Protein AF-A0A183F0E1-F1 (afdb_monomer)

Organism: NCBI:txid637853

Structure (mmCIF, N/CA/C/O backbone):
data_AF-A0A183F0E1-F1
#
_entry.id   AF-A0A183F0E1-F1
#
loop_
_atom_site.group_PDB
_atom_site.id
_atom_site.type_symbol
_atom_site.label_atom_id
_atom_site.label_alt_id
_atom_site.label_comp_id
_atom_site.label_asym_id
_atom_site.label_entity_id
_atom_site.label_seq_id
_atom_site.pdbx_PDB_ins_code
_atom_site.Cartn_x
_atom_site.Cartn_y
_atom_site.Cartn_z
_atom_site.occupancy
_atom_site.B_iso_or_equiv
_atom_site.auth_seq_id
_atom_site.auth_comp_id
_atom_site.auth_asym_id
_atom_site.auth_atom_id
_atom_site.pdbx_PDB_model_num
ATOM 1 N N . MET A 1 1 ? -4.798 -11.797 14.775 1.00 81.62 1 MET A N 1
ATOM 2 C CA . MET A 1 1 ? -3.631 -11.182 15.445 1.00 81.62 1 MET A CA 1
ATOM 3 C C . MET A 1 1 ? -3.995 -10.874 16.888 1.00 81.62 1 MET A C 1
ATOM 5 O O . MET A 1 1 ? -5.023 -10.244 17.115 1.00 81.62 1 MET A O 1
ATOM 9 N N . THR A 1 2 ? -3.203 -11.352 17.848 1.00 92.31 2 THR A N 1
ATOM 10 C CA . THR A 1 2 ? -3.457 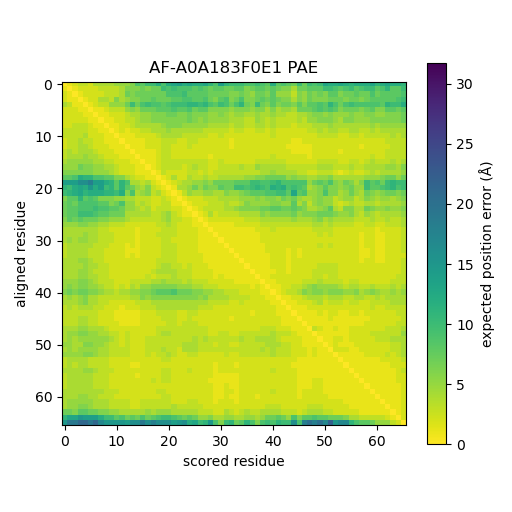-11.171 19.287 1.00 92.31 2 THR A CA 1
ATOM 11 C C . THR A 1 2 ? -2.463 -10.168 19.853 1.00 92.31 2 THR A C 1
ATOM 13 O O . THR A 1 2 ? -1.263 -10.305 19.642 1.00 92.31 2 THR A O 1
ATOM 16 N N . TYR A 1 3 ? -2.954 -9.150 20.555 1.00 91.12 3 TYR A N 1
ATOM 17 C CA . TYR A 1 3 ? -2.122 -8.149 21.219 1.00 91.12 3 TYR A CA 1
ATOM 18 C C . TYR A 1 3 ? -2.762 -7.761 22.552 1.00 91.12 3 TYR A C 1
ATOM 20 O O . TYR A 1 3 ? -3.949 -7.431 22.593 1.00 91.12 3 TYR A O 1
ATOM 28 N N . ARG A 1 4 ? -1.989 -7.823 23.648 1.00 94.94 4 ARG A N 1
ATOM 29 C CA . ARG A 1 4 ? -2.456 -7.563 25.028 1.00 94.94 4 ARG A CA 1
ATOM 30 C C . ARG A 1 4 ? -3.738 -8.334 25.393 1.00 94.94 4 ARG A C 1
ATOM 32 O O . ARG A 1 4 ? -4.707 -7.750 25.869 1.00 94.94 4 ARG A O 1
ATOM 39 N N . GLY A 1 5 ? -3.778 -9.631 25.081 1.00 94.81 5 GLY A N 1
ATOM 40 C CA . GLY A 1 5 ? -4.925 -10.503 25.375 1.00 94.81 5 GLY A CA 1
ATOM 41 C C . GLY A 1 5 ? -6.179 -10.259 24.524 1.00 94.81 5 GLY A C 1
ATOM 42 O O . GLY A 1 5 ? -7.151 -10.991 24.662 1.00 94.81 5 GLY A O 1
ATOM 43 N N . LYS A 1 6 ? -6.175 -9.274 23.613 1.00 95.50 6 LYS A N 1
ATOM 44 C CA . LYS A 1 6 ? -7.279 -9.031 22.674 1.00 95.50 6 LYS A CA 1
ATOM 45 C C . LYS A 1 6 ? -6.945 -9.603 21.304 1.00 95.50 6 LYS A C 1
ATOM 47 O O . LYS A 1 6 ? -5.931 -9.239 20.702 1.00 95.50 6 LYS A O 1
ATOM 52 N N . GLN A 1 7 ? -7.822 -10.459 20.791 1.00 95.19 7 GLN A N 1
ATOM 53 C CA . GLN A 1 7 ? -7.736 -10.967 19.427 1.00 95.19 7 GLN A CA 1
ATOM 54 C C . GLN A 1 7 ? -8.460 -10.019 18.470 1.00 95.19 7 GLN A C 1
ATOM 56 O O . GLN A 1 7 ? -9.569 -9.559 18.737 1.00 95.19 7 GLN A O 1
ATOM 61 N N . ARG A 1 8 ? -7.812 -9.702 17.350 1.00 91.75 8 ARG A N 1
ATOM 62 C CA . ARG A 1 8 ? -8.375 -8.889 16.270 1.00 91.75 8 ARG A CA 1
ATOM 63 C C . ARG A 1 8 ? -8.182 -9.587 14.933 1.00 91.75 8 ARG A C 1
ATOM 65 O O . ARG A 1 8 ? -7.135 -10.199 14.682 1.00 91.75 8 ARG A O 1
ATOM 72 N N . ASN A 1 9 ? -9.176 -9.445 14.066 1.00 91.94 9 ASN A N 1
ATOM 73 C CA . ASN A 1 9 ? -9.078 -9.869 12.676 1.00 91.94 9 ASN A CA 1
ATOM 74 C C . ASN A 1 9 ? -8.218 -8.863 11.909 1.00 91.94 9 ASN A C 1
ATOM 76 O O . ASN A 1 9 ? -8.451 -7.657 11.984 1.00 91.94 9 ASN A O 1
ATOM 80 N N . LEU A 1 10 ? -7.215 -9.369 11.195 1.00 91.38 10 LEU A N 1
ATOM 81 C CA . LEU A 1 10 ? -6.308 -8.580 10.369 1.00 91.38 10 LEU A CA 1
ATOM 82 C C . LEU A 1 10 ? -6.405 -9.107 8.940 1.00 91.38 10 LEU A C 1
ATOM 84 O O . LEU A 1 10 ? -6.210 -10.298 8.720 1.00 91.38 10 LEU A O 1
ATOM 88 N N . ALA A 1 11 ? -6.681 -8.220 7.988 1.00 92.94 11 ALA A N 1
ATOM 89 C CA . ALA A 1 11 ? -6.515 -8.519 6.574 1.00 92.94 11 ALA A CA 1
ATOM 90 C C . ALA A 1 11 ? -5.182 -7.928 6.116 1.00 92.94 11 ALA A C 1
ATOM 92 O O . ALA A 1 11 ? -4.961 -6.728 6.271 1.00 92.94 11 ALA A O 1
ATOM 93 N N . HIS A 1 12 ? -4.309 -8.775 5.580 1.00 95.44 12 HIS A N 1
ATOM 94 C CA . HIS A 1 12 ? -3.009 -8.377 5.060 1.00 95.44 12 HIS A CA 1
ATOM 95 C C . HIS A 1 12 ? -2.947 -8.708 3.570 1.00 95.44 12 HIS A C 1
ATOM 97 O O . HIS A 1 12 ? -3.086 -9.869 3.188 1.00 95.44 12 HIS A O 1
ATOM 103 N N . TYR A 1 13 ? -2.751 -7.685 2.741 1.00 95.88 13 TYR A N 1
ATOM 104 C CA . TYR A 1 13 ? -2.637 -7.821 1.293 1.00 95.88 13 TYR A CA 1
ATOM 105 C C . TYR A 1 13 ? -1.204 -7.522 0.874 1.00 95.88 13 TYR A C 1
ATOM 107 O O . TYR A 1 13 ? -0.659 -6.483 1.241 1.00 95.88 13 TYR A O 1
ATOM 115 N N . GLN A 1 14 ? -0.606 -8.414 0.089 1.00 95.38 14 GLN A N 1
ATOM 116 C CA . GLN A 1 14 ? 0.772 -8.271 -0.362 1.00 95.38 14 GLN A CA 1
ATOM 117 C C . GLN A 1 14 ? 0.842 -8.270 -1.886 1.00 95.38 14 GLN A C 1
ATOM 119 O O . GLN A 1 14 ? 0.482 -9.247 -2.540 1.00 95.38 14 GLN A O 1
ATOM 124 N N . TRP A 1 15 ? 1.371 -7.186 -2.455 1.00 94.50 15 TRP A N 1
ATOM 125 C CA . TRP A 1 15 ? 1.700 -7.134 -3.874 1.00 94.50 15 TRP A CA 1
ATOM 126 C C . TRP A 1 15 ? 3.116 -7.654 -4.116 1.00 94.50 15 TRP A C 1
ATOM 128 O O . TRP A 1 15 ? 4.098 -6.922 -4.021 1.00 94.50 15 TRP A O 1
ATOM 138 N N . VAL A 1 16 ? 3.212 -8.942 -4.441 1.00 93.31 16 VAL A N 1
ATOM 139 C CA . VAL A 1 16 ? 4.494 -9.647 -4.602 1.00 93.31 16 VAL A CA 1
ATOM 140 C C . VAL A 1 16 ? 5.204 -9.370 -5.932 1.00 93.31 16 VAL A C 1
ATOM 142 O O . VAL A 1 16 ? 6.418 -9.505 -6.012 1.00 93.31 16 VAL A O 1
ATOM 145 N N . SER A 1 17 ? 4.473 -8.963 -6.975 1.00 91.12 17 SER A N 1
ATOM 146 C CA . SER A 1 17 ? 5.014 -8.776 -8.329 1.00 91.12 17 SER A CA 1
ATOM 147 C C . SER A 1 17 ? 5.507 -7.360 -8.635 1.00 91.12 17 SER A C 1
ATOM 149 O O . SER A 1 17 ? 5.903 -7.101 -9.771 1.00 91.12 17 SER A O 1
ATOM 151 N N . TRP A 1 18 ? 5.498 -6.438 -7.663 1.00 91.62 18 TRP A N 1
ATOM 152 C CA . TRP A 1 18 ? 6.085 -5.110 -7.845 1.00 91.62 18 TRP A CA 1
ATOM 153 C C . TRP A 1 18 ? 7.594 -5.152 -7.547 1.00 91.62 18 TRP A C 1
ATOM 155 O O . TRP A 1 18 ? 7.968 -5.188 -6.367 1.00 91.62 18 TRP A O 1
ATOM 165 N N . PRO A 1 19 ? 8.464 -5.126 -8.580 1.00 85.62 19 PRO A N 1
ATOM 166 C CA . PRO A 1 19 ? 9.913 -5.113 -8.398 1.00 85.62 19 PRO A CA 1
ATOM 167 C C . PRO A 1 19 ? 10.374 -3.887 -7.606 1.00 85.62 19 PRO A C 1
ATOM 169 O O . PRO A 1 19 ? 9.829 -2.791 -7.740 1.00 85.62 19 PRO A O 1
ATOM 172 N N . ASP A 1 20 ? 11.403 -4.061 -6.782 1.00 77.19 20 ASP A N 1
ATOM 173 C CA . ASP A 1 20 ? 11.983 -2.935 -6.058 1.00 77.19 20 ASP A CA 1
ATOM 174 C C . ASP A 1 20 ? 12.700 -1.981 -7.029 1.00 77.19 20 ASP A C 1
ATOM 176 O O . ASP A 1 20 ? 13.362 -2.435 -7.958 1.00 77.19 20 ASP A O 1
ATOM 180 N N . LYS A 1 21 ? 12.553 -0.664 -6.823 1.00 76.94 21 LYS A N 1
ATOM 181 C CA . LYS A 1 21 ? 13.142 0.421 -7.647 1.00 76.94 21 LYS A CA 1
ATOM 182 C C . LYS A 1 21 ? 12.681 0.514 -9.112 1.00 76.94 21 LYS A C 1
ATOM 184 O O . LYS A 1 21 ? 13.167 1.378 -9.834 1.00 76.94 21 LYS A O 1
ATOM 189 N N . PHE A 1 22 ? 11.722 -0.303 -9.538 1.00 84.44 22 PHE A N 1
ATOM 190 C CA . PHE A 1 22 ? 11.128 -0.233 -10.874 1.00 84.44 22 PHE A CA 1
ATOM 191 C C . PHE A 1 22 ? 9.612 -0.034 -10.798 1.00 84.44 22 PHE A C 1
ATOM 193 O O . PHE A 1 22 ? 8.986 -0.178 -9.745 1.00 84.44 22 PHE A O 1
ATOM 200 N N . VAL A 1 23 ? 9.010 0.303 -11.936 1.00 86.94 23 VAL A N 1
ATOM 201 C CA . VAL A 1 23 ? 7.552 0.368 -12.074 1.00 86.94 23 VAL A CA 1
ATOM 202 C C . VAL A 1 23 ? 6.957 -1.041 -12.211 1.00 86.94 23 VAL A C 1
ATOM 204 O O . VAL A 1 23 ? 7.610 -1.940 -12.753 1.00 86.94 23 VAL A O 1
ATOM 207 N N . PRO A 1 24 ? 5.729 -1.275 -11.721 1.00 89.38 24 PRO A N 1
ATOM 208 C CA . PRO A 1 24 ? 5.074 -2.560 -11.882 1.00 89.38 24 PRO A CA 1
ATOM 209 C C . PRO A 1 24 ? 4.592 -2.744 -13.324 1.00 89.38 24 PRO A C 1
ATOM 211 O O . PRO A 1 24 ? 4.165 -1.795 -13.974 1.00 89.38 24 PRO A O 1
ATOM 214 N N . LYS A 1 25 ? 4.591 -3.990 -13.813 1.00 87.38 25 LYS A N 1
ATOM 215 C CA . LYS A 1 25 ? 4.060 -4.308 -15.152 1.00 87.38 25 LYS A CA 1
ATOM 216 C C . LYS A 1 25 ? 2.537 -4.171 -15.235 1.00 87.38 25 LYS A C 1
ATOM 218 O O . LYS A 1 25 ? 1.998 -3.878 -16.293 1.00 87.38 25 LYS A O 1
ATOM 223 N N . GLN A 1 26 ? 1.846 -4.419 -14.124 1.00 88.06 26 GLN A N 1
ATOM 224 C CA . GLN A 1 26 ? 0.391 -4.330 -14.026 1.00 88.06 26 GLN A CA 1
ATOM 225 C C . GLN A 1 26 ? 0.021 -3.067 -13.251 1.00 88.06 26 GLN A C 1
ATOM 227 O O . GLN A 1 26 ? 0.270 -2.977 -12.051 1.00 88.06 26 GLN A O 1
ATOM 232 N N . LEU A 1 27 ? -0.582 -2.097 -13.937 1.00 90.44 27 LEU A N 1
ATOM 233 C CA . LEU A 1 27 ? -0.927 -0.795 -13.356 1.00 90.44 27 LEU A CA 1
ATOM 234 C C . LEU A 1 27 ? -2.290 -0.784 -12.643 1.00 90.44 27 LEU A C 1
ATOM 236 O O . LEU A 1 27 ? -2.652 0.219 -12.040 1.00 90.44 27 LEU A O 1
ATOM 240 N N . THR A 1 28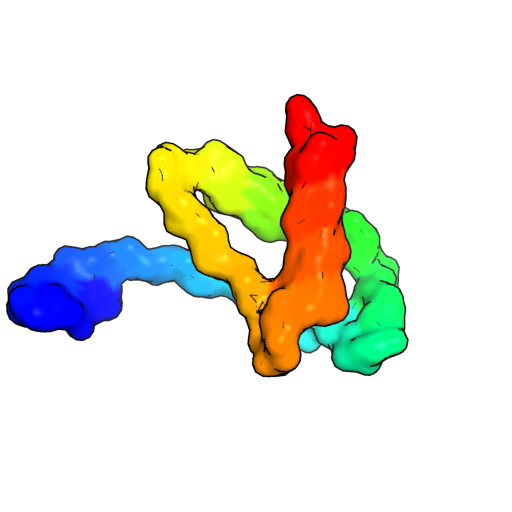 ? -3.042 -1.889 -12.680 1.00 94.12 28 THR A N 1
ATOM 241 C CA . THR A 1 28 ? -4.385 -2.009 -12.080 1.00 94.12 28 THR A CA 1
ATOM 242 C C . THR A 1 28 ? -4.369 -2.446 -10.614 1.00 94.12 28 THR A C 1
ATOM 244 O O . THR A 1 28 ? -5.203 -2.003 -9.827 1.00 94.12 28 THR A O 1
ATOM 247 N N . VAL A 1 29 ? -3.369 -3.238 -10.211 1.00 94.56 29 VAL A N 1
ATOM 248 C CA . VAL A 1 29 ? -3.185 -3.719 -8.831 1.00 94.56 29 VAL A CA 1
ATOM 249 C C . VAL A 1 29 ? -3.193 -2.614 -7.755 1.00 94.56 29 VAL A C 1
ATOM 251 O O . VAL A 1 29 ? -3.826 -2.845 -6.721 1.00 94.56 29 VAL A O 1
ATOM 254 N N . PRO A 1 30 ? -2.574 -1.419 -7.928 1.00 94.44 30 PRO A N 1
ATOM 255 C CA . PRO A 1 30 ? -2.623 -0.390 -6.894 1.00 94.44 30 PRO A CA 1
ATOM 256 C C . PRO A 1 30 ? -4.065 0.047 -6.625 1.00 94.44 30 PRO A C 1
ATOM 258 O O . PRO A 1 30 ? -4.455 0.182 -5.470 1.00 94.44 30 PRO A O 1
ATOM 261 N N . PHE A 1 31 ? -4.898 0.166 -7.661 1.00 95.00 31 PHE A N 1
ATOM 262 C CA . PHE A 1 31 ? -6.304 0.539 -7.508 1.00 95.00 31 PHE A CA 1
ATOM 263 C C . PHE A 1 31 ? -7.124 -0.550 -6.810 1.00 95.00 31 PHE A C 1
ATOM 265 O O . PHE A 1 31 ? -7.996 -0.225 -6.006 1.00 95.00 31 PHE A O 1
ATOM 272 N N . THR A 1 32 ? -6.818 -1.831 -7.038 1.00 95.25 32 THR A N 1
ATOM 273 C CA . THR A 1 32 ? -7.442 -2.949 -6.310 1.00 95.25 32 THR A CA 1
ATOM 274 C C . THR A 1 32 ? -7.105 -2.917 -4.815 1.00 95.25 32 THR A C 1
ATOM 276 O O . THR A 1 32 ? -7.989 -3.076 -3.966 1.00 95.25 32 THR A O 1
ATOM 279 N N . LEU A 1 33 ? -5.838 -2.665 -4.470 1.00 95.69 33 LEU A N 1
ATOM 280 C CA . LEU A 1 33 ? -5.400 -2.537 -3.076 1.00 95.69 33 LEU A CA 1
ATOM 281 C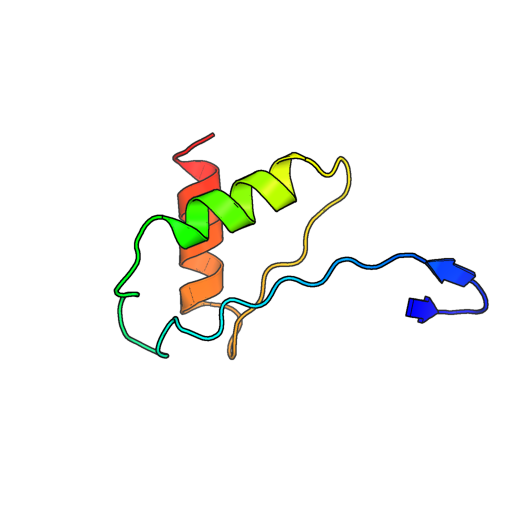 C . LEU A 1 33 ? -6.033 -1.320 -2.400 1.00 95.69 33 LEU A C 1
ATOM 283 O O . LEU A 1 33 ? -6.564 -1.438 -1.296 1.00 95.69 33 LEU A O 1
ATOM 287 N N . LEU A 1 34 ? -6.039 -0.172 -3.080 1.00 95.38 34 LEU A N 1
ATOM 288 C CA . LEU A 1 34 ? -6.656 1.047 -2.566 1.00 95.38 34 LEU A CA 1
ATOM 289 C C . LEU A 1 34 ? -8.177 0.903 -2.429 1.00 95.38 34 LEU A C 1
ATOM 291 O O . LEU A 1 34 ? -8.742 1.355 -1.439 1.00 95.38 34 LEU A O 1
ATOM 295 N N . SER A 1 35 ? -8.848 0.181 -3.332 1.00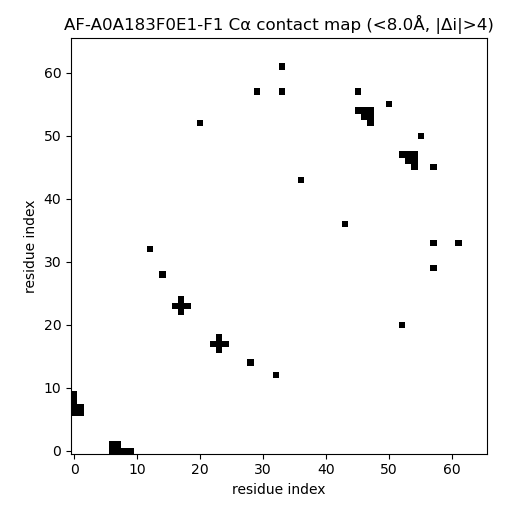 95.25 35 SER A N 1
ATOM 296 C CA . SER A 1 35 ? -10.269 -0.157 -3.176 1.00 95.25 35 SER A CA 1
ATOM 297 C C . SER A 1 35 ? -10.524 -0.972 -1.905 1.00 95.25 35 SER A C 1
ATOM 299 O O . SER A 1 35 ? -11.487 -0.720 -1.181 1.00 95.25 35 SER A O 1
ATOM 301 N N . SER A 1 36 ? -9.632 -1.916 -1.593 1.00 94.38 36 SER A N 1
ATOM 302 C CA . SER A 1 36 ? -9.705 -2.710 -0.362 1.00 94.38 36 SER A CA 1
ATOM 303 C C . SER A 1 36 ? -9.451 -1.862 0.891 1.00 94.38 36 SER A C 1
ATOM 305 O O . SER A 1 36 ? -10.060 -2.113 1.932 1.00 94.38 36 SER A O 1
ATOM 307 N N . ALA A 1 37 ? -8.583 -0.850 0.793 1.00 94.00 37 ALA A N 1
ATOM 308 C CA . ALA A 1 37 ? -8.333 0.117 1.859 1.00 94.00 37 ALA A CA 1
ATOM 309 C C . ALA A 1 37 ? -9.540 1.047 2.084 1.00 94.00 37 ALA A C 1
ATOM 311 O O . ALA A 1 37 ? -9.968 1.217 3.224 1.00 94.00 37 ALA A O 1
ATOM 312 N N . ARG A 1 38 ? -10.154 1.577 1.016 1.00 93.31 38 ARG A N 1
ATOM 313 C CA . ARG A 1 38 ? -11.341 2.453 1.083 1.00 93.31 38 ARG A CA 1
ATOM 314 C C . ARG A 1 38 ? -12.575 1.763 1.662 1.00 93.31 38 ARG A C 1
ATOM 316 O O . ARG A 1 38 ? -13.394 2.414 2.302 1.00 93.31 38 ARG A O 1
ATOM 323 N N . ALA A 1 39 ? -12.692 0.446 1.498 1.00 93.56 39 ALA A N 1
ATOM 324 C CA . ALA A 1 39 ? -13.763 -0.339 2.115 1.00 93.56 39 ALA A CA 1
ATOM 325 C C . ALA A 1 39 ? -13.668 -0.406 3.657 1.00 93.56 39 ALA A C 1
ATOM 327 O O . ALA A 1 39 ? -14.611 -0.842 4.323 1.00 93.56 39 ALA A O 1
ATOM 328 N N . ARG A 1 40 ? -12.539 0.001 4.256 1.00 91.19 40 ARG A N 1
ATOM 329 C CA . ARG A 1 40 ? -12.321 0.002 5.708 1.00 91.19 40 ARG A CA 1
ATOM 330 C C . ARG A 1 40 ? -12.582 1.401 6.278 1.00 91.19 40 ARG A C 1
ATOM 332 O O . ARG A 1 40 ? -12.068 2.392 5.783 1.00 91.19 40 ARG A O 1
ATOM 339 N N . LYS A 1 41 ? -13.313 1.472 7.397 1.00 91.25 41 LYS A N 1
ATOM 340 C CA . LYS A 1 41 ? -13.516 2.720 8.170 1.00 91.25 41 LYS A CA 1
ATOM 341 C C .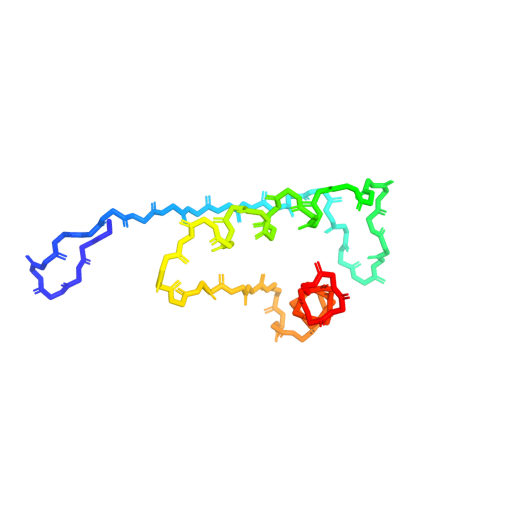 LYS A 1 41 ? -12.351 3.060 9.110 1.00 91.25 41 LYS A C 1
ATOM 343 O O . LYS A 1 41 ? -12.367 4.090 9.772 1.00 91.25 41 LYS A O 1
ATOM 348 N N . THR A 1 42 ? -11.373 2.166 9.222 1.00 91.31 42 THR A N 1
ATOM 349 C CA . THR A 1 42 ? -10.203 2.311 10.093 1.00 91.31 42 THR A CA 1
ATOM 350 C C . THR A 1 42 ? -8.965 2.648 9.268 1.00 91.31 42 THR A C 1
ATOM 352 O O . THR A 1 42 ? -8.885 2.205 8.120 1.00 91.31 42 THR A O 1
ATOM 355 N N . PRO A 1 43 ? -7.965 3.337 9.847 1.00 93.00 43 PRO A N 1
ATOM 356 C CA . PRO A 1 43 ? -6.697 3.586 9.169 1.00 93.00 43 PRO A CA 1
ATOM 357 C C . PRO A 1 43 ? -6.078 2.293 8.628 1.00 93.00 43 PRO A C 1
ATOM 359 O O . PRO A 1 43 ? -6.052 1.270 9.318 1.00 93.00 43 PRO A O 1
ATOM 362 N N . THR A 1 44 ? -5.587 2.348 7.391 1.00 95.12 44 THR A N 1
ATOM 363 C CA . THR A 1 44 ? -4.889 1.234 6.740 1.00 95.12 44 THR A CA 1
ATOM 364 C C . THR A 1 44 ? -3.391 1.499 6.767 1.00 95.12 44 THR A C 1
ATOM 366 O O . THR A 1 44 ? -2.945 2.589 6.418 1.00 95.12 44 THR A O 1
ATOM 369 N N . VAL A 1 45 ? -2.610 0.498 7.172 1.00 96.06 45 VAL A N 1
ATOM 370 C CA . VAL A 1 45 ? -1.146 0.560 7.124 1.00 96.06 45 VAL A CA 1
ATOM 371 C C . VAL A 1 45 ? -0.682 0.14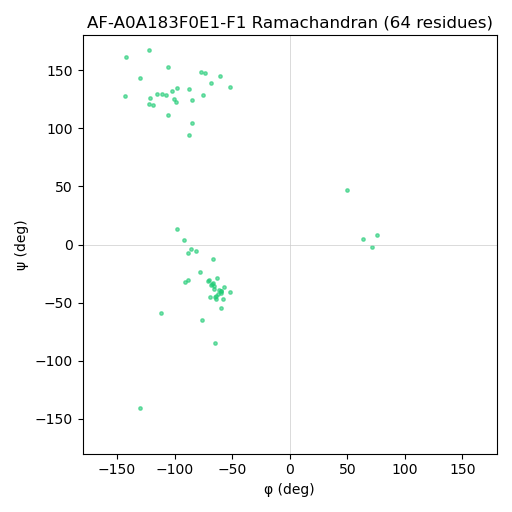5 5.731 1.00 96.06 45 VAL A C 1
ATOM 373 O O . VAL A 1 45 ? -1.010 -0.949 5.275 1.00 96.06 45 VAL A O 1
ATOM 376 N N . ILE A 1 46 ? 0.097 1.005 5.075 1.00 96.19 46 ILE A N 1
ATOM 377 C CA . ILE A 1 46 ? 0.773 0.711 3.807 1.00 96.19 46 ILE A CA 1
ATOM 378 C C . ILE A 1 46 ? 2.276 0.747 4.070 1.00 96.19 46 ILE A C 1
ATOM 380 O O . ILE A 1 46 ? 2.783 1.714 4.637 1.00 96.19 46 ILE A O 1
ATOM 384 N N . HIS A 1 47 ? 2.999 -0.293 3.661 1.00 96.69 47 HIS A N 1
ATOM 385 C CA . HIS A 1 47 ? 4.451 -0.338 3.797 1.00 96.69 47 HIS A CA 1
ATOM 386 C C . HIS A 1 47 ? 5.117 -1.016 2.594 1.00 96.69 47 HIS A C 1
ATOM 388 O O . HIS A 1 47 ? 4.485 -1.746 1.831 1.00 96.69 47 HIS A O 1
ATOM 394 N N . CYS A 1 48 ? 6.416 -0.769 2.440 1.00 93.31 48 CYS A N 1
ATOM 395 C CA . CYS A 1 48 ? 7.293 -1.486 1.519 1.00 93.31 48 CYS A CA 1
ATOM 396 C C . CYS A 1 48 ? 8.547 -1.940 2.287 1.00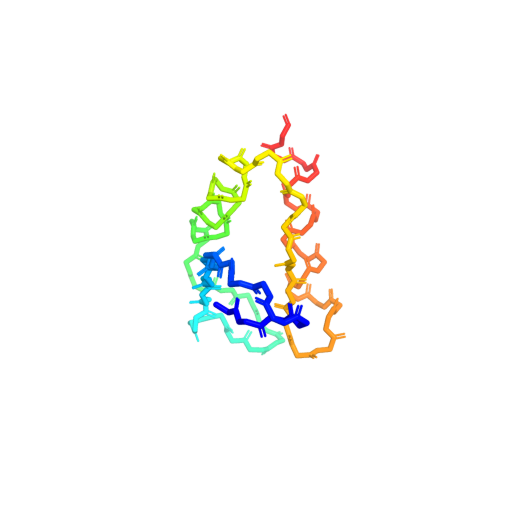 93.31 48 CYS A C 1
ATOM 398 O O . CYS A 1 48 ? 8.412 -2.350 3.438 1.00 93.31 48 CYS A O 1
ATOM 400 N N . SER A 1 49 ? 9.742 -1.872 1.689 1.00 92.25 49 SER A N 1
ATOM 401 C CA . SER A 1 49 ? 11.000 -2.130 2.408 1.00 92.25 49 SER A CA 1
ATOM 402 C C . SER A 1 49 ? 11.395 -0.940 3.289 1.00 92.25 49 SER A C 1
ATOM 404 O O . SER A 1 49 ? 11.378 -1.043 4.506 1.00 92.25 49 SER A O 1
ATOM 406 N N . ALA A 1 50 ? 11.706 0.213 2.683 1.00 93.44 50 ALA A N 1
ATOM 407 C CA . ALA A 1 50 ? 12.103 1.427 3.410 1.00 93.44 50 ALA A CA 1
ATOM 408 C C . ALA A 1 50 ? 10.917 2.321 3.819 1.00 93.44 50 ALA A C 1
ATOM 410 O O . ALA A 1 50 ? 11.103 3.329 4.486 1.00 93.44 50 ALA A O 1
ATOM 411 N N . GLY A 1 51 ? 9.700 2.000 3.368 1.00 94.31 51 GLY A N 1
ATOM 412 C CA . GLY A 1 51 ? 8.499 2.788 3.657 1.00 94.31 51 GLY A CA 1
ATOM 413 C C . GLY A 1 51 ? 8.352 4.091 2.862 1.00 94.31 51 GLY A C 1
ATOM 414 O O . GLY A 1 51 ? 7.441 4.852 3.158 1.00 94.31 51 GLY A O 1
ATOM 415 N N . ILE A 1 52 ? 9.199 4.348 1.856 1.00 94.94 52 ILE A N 1
ATOM 416 C CA . ILE A 1 52 ? 9.227 5.635 1.130 1.00 94.94 52 ILE A CA 1
ATOM 417 C C . ILE A 1 52 ? 8.747 5.490 -0.321 1.00 94.94 52 ILE A C 1
ATOM 419 O O . ILE A 1 52 ? 7.758 6.107 -0.689 1.00 94.94 52 ILE A O 1
ATOM 423 N N . GLY A 1 53 ? 9.395 4.648 -1.141 1.00 93.88 53 GLY A N 1
ATOM 424 C CA . GLY A 1 53 ? 9.126 4.558 -2.589 1.00 93.88 53 GLY A CA 1
ATOM 425 C C . GLY A 1 53 ? 7.719 4.053 -2.938 1.00 93.88 53 GLY A C 1
ATOM 426 O O . GLY A 1 53 ? 6.803 4.838 -3.147 1.00 93.88 53 GLY A O 1
ATOM 427 N N . ARG A 1 54 ? 7.528 2.726 -2.970 1.00 95.19 54 ARG A N 1
ATOM 428 C CA . ARG A 1 54 ? 6.227 2.098 -3.300 1.00 95.19 54 ARG A CA 1
ATOM 429 C C . ARG A 1 54 ? 5.089 2.555 -2.377 1.00 95.19 54 ARG A C 1
ATOM 431 O O .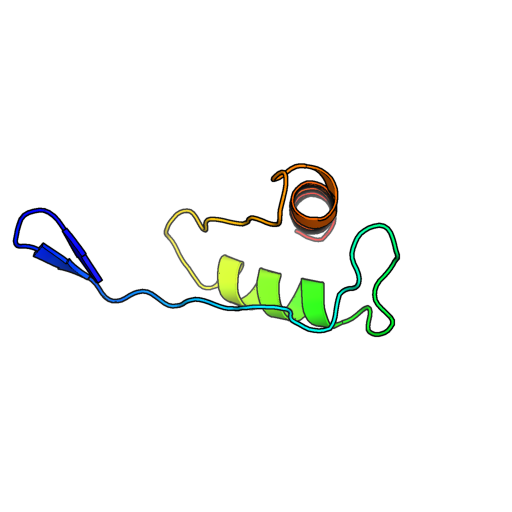 ARG A 1 54 ? 3.964 2.741 -2.833 1.00 95.19 54 ARG A O 1
ATOM 438 N N . THR A 1 55 ? 5.398 2.767 -1.095 1.00 96.50 55 THR A N 1
ATOM 439 C CA . THR A 1 55 ? 4.455 3.320 -0.115 1.00 96.50 55 THR A CA 1
ATOM 440 C C . THR A 1 55 ? 3.983 4.707 -0.531 1.00 96.50 55 THR A C 1
ATOM 442 O O . THR A 1 55 ? 2.782 4.912 -0.676 1.00 96.50 55 THR A O 1
ATOM 445 N N . GLY A 1 56 ? 4.910 5.639 -0.773 1.00 95.94 56 GLY A N 1
ATOM 446 C CA . GLY A 1 56 ? 4.590 6.998 -1.200 1.00 95.94 56 GLY A CA 1
ATOM 447 C C . GLY A 1 56 ? 3.824 7.013 -2.518 1.00 95.94 56 GLY A C 1
ATOM 448 O O . GLY A 1 56 ? 2.837 7.732 -2.630 1.00 95.94 56 GLY A O 1
ATOM 449 N N . THR A 1 57 ? 4.191 6.151 -3.474 1.00 95.44 57 THR A N 1
ATOM 450 C CA . THR A 1 57 ? 3.442 5.999 -4.729 1.00 95.44 57 THR A CA 1
ATOM 451 C C . THR A 1 57 ? 1.981 5.617 -4.483 1.00 95.44 57 THR A C 1
ATOM 453 O O . THR A 1 57 ? 1.102 6.248 -5.059 1.00 95.44 57 THR A O 1
ATOM 456 N N . LEU A 1 58 ? 1.687 4.636 -3.617 1.00 95.88 58 LEU A N 1
ATOM 457 C CA . LEU A 1 58 ? 0.291 4.287 -3.309 1.00 95.88 58 LEU A CA 1
ATOM 458 C C . LEU A 1 58 ? -0.456 5.403 -2.578 1.00 95.88 58 LEU A C 1
ATOM 460 O O . LEU A 1 58 ? -1.631 5.619 -2.863 1.00 95.88 58 LEU A O 1
ATOM 464 N N . VAL A 1 59 ? 0.205 6.107 -1.657 1.00 95.88 59 VAL A N 1
ATOM 465 C CA . VAL A 1 59 ? -0.413 7.223 -0.927 1.00 95.88 59 VAL A CA 1
ATOM 466 C C . VAL A 1 59 ? -0.766 8.363 -1.882 1.00 95.88 59 VAL A C 1
ATOM 468 O O . VAL A 1 59 ? -1.895 8.838 -1.858 1.00 95.88 59 VAL A O 1
ATOM 471 N N . VAL A 1 60 ? 0.152 8.758 -2.769 1.00 96.75 60 VAL A N 1
ATOM 472 C CA . VAL A 1 60 ? -0.110 9.795 -3.780 1.00 96.75 60 VAL A CA 1
ATOM 473 C C . VAL A 1 60 ? -1.230 9.368 -4.728 1.00 96.75 60 VAL A C 1
ATOM 475 O O . VAL A 1 60 ? -2.113 10.169 -5.015 1.00 96.75 60 VAL A O 1
ATOM 478 N N . LEU A 1 61 ? -1.249 8.106 -5.172 1.00 95.88 61 LEU A N 1
ATOM 479 C CA . LEU A 1 61 ? -2.349 7.594 -5.993 1.00 95.88 61 LEU A CA 1
ATOM 480 C C . LEU A 1 61 ? -3.699 7.688 -5.271 1.00 95.88 61 LEU A C 1
ATOM 482 O O . LEU A 1 61 ? -4.674 8.084 -5.896 1.00 95.88 61 LEU A O 1
ATOM 486 N N . GLU A 1 62 ? -3.771 7.377 -3.975 1.00 94.56 62 GLU A N 1
ATOM 487 C CA . GLU A 1 62 ? -5.004 7.550 -3.189 1.00 94.56 62 GLU A CA 1
ATOM 488 C C . GLU A 1 62 ? -5.392 9.022 -3.024 1.00 94.56 62 GLU A C 1
ATOM 490 O O . GLU A 1 62 ? -6.575 9.325 -2.985 1.00 94.56 62 GLU A O 1
ATOM 495 N N . MET A 1 63 ? -4.431 9.945 -2.942 1.00 94.31 63 MET A N 1
ATOM 496 C CA . MET A 1 63 ? -4.730 11.380 -2.867 1.00 94.31 63 MET A CA 1
ATOM 497 C C . MET A 1 63 ? -5.263 11.943 -4.189 1.00 94.31 63 MET A C 1
ATOM 499 O O . MET A 1 63 ? -6.035 12.893 -4.164 1.00 94.31 63 MET A O 1
ATOM 503 N N . LEU A 1 64 ? -4.832 11.385 -5.325 1.00 95.19 64 LEU A N 1
ATOM 504 C CA . LEU A 1 64 ? -5.221 11.848 -6.660 1.00 95.19 64 LEU A CA 1
ATOM 505 C C . LEU A 1 64 ? -6.468 11.145 -7.212 1.00 95.19 64 LEU A C 1
ATOM 507 O O . LEU A 1 64 ? -7.195 11.733 -8.004 1.00 95.19 64 LEU A O 1
ATOM 511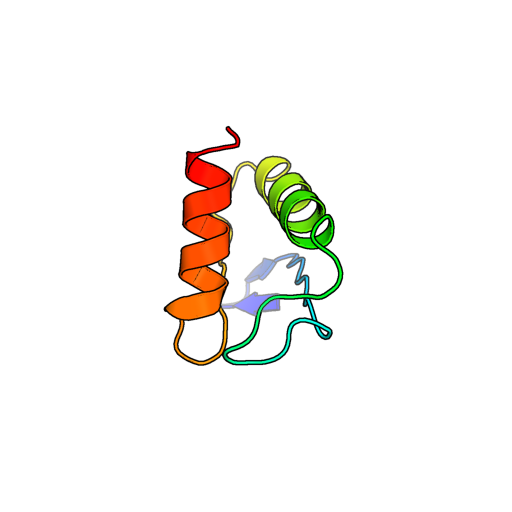 N N . ALA A 1 65 ? -6.680 9.875 -6.858 1.00 84.50 65 ALA A N 1
ATOM 512 C CA . ALA A 1 65 ? -7.757 9.034 -7.391 1.00 84.50 65 ALA A CA 1
ATOM 513 C C . ALA A 1 65 ? -8.987 8.954 -6.470 1.00 84.50 65 ALA A C 1
ATOM 515 O O . ALA A 1 65 ? -9.832 8.071 -6.646 1.00 84.50 65 ALA A O 1
ATOM 516 N N . LYS A 1 66 ? -9.054 9.833 -5.472 1.00 65.19 66 LYS A N 1
ATOM 517 C CA . LYS A 1 66 ? -10.167 9.992 -4.541 1.00 65.19 66 LYS A CA 1
ATOM 518 C C . LYS A 1 66 ? -10.852 11.322 -4.797 1.00 65.19 66 LYS A C 1
ATOM 520 O O . LYS A 1 66 ? -12.096 11.332 -4.694 1.00 65.19 66 LYS A O 1
#

pLDDT: mean 92.22, std 5.38, range [65.19, 96.75]

Secondary structure (DSSP, 8-state):
-EETTEE--------TT--TTS--S-SSHHHHHHHHHHT-SSPPP---SSSSHHHHHHHHHHHH--

InterPro domains:
  IPR000242 Tyrosine-specific protein phosphatase, PTPase domain [PF00102] (6-65)
  IPR000242 Tyrosine-specific protein phosphatase, PTPase domain [PR00700] (8-25)
  IPR000242 Tyrosine-specific protein phosphatase, PTPase domain [PR00700] (43-61)
  IPR000242 Tyrosine-specific protein phosphatase, PTPase domain [PS50055] (1-66)
  IPR000387 Tyrosine-specific protein phosphatases domain [PS50056] (43-66)
  IPR016130 Protein-tyrosine phosphatase, active site [PS00383] (46-56)
  IPR029021 Protein-tyrosine phosphatase-like [G3DSA:3.90.190.10] (1-66)
  IPR029021 Protein-tyrosine phosphatase-like [SSF52799] (4-64)
  IPR052782 Oocyte-to-zygote transition regulator [PTHR46163] (4-65)

Mean predicted aligned error: 3.63 Å

Radius of gyration: 13.45 Å; Cα contacts (8 Å, |Δi|>4): 26; chains: 1; bounding box: 27×23×40 Å

Sequence (66 aa):
MTYRGKQRNLAHYQWVSWPDKFVPKQLTVPFTLLSSARARKTPTVIHCSAGIGRTGTLVVLEMLAK

Foldseek 3Di:
DDDPNDDDDDDDDDDPQQDPPDGGPDPCVLVVVVVVCVVDPDDDDDADDVRPPPVVVSVVCNVVVD

Solvent-accessible surface area (backbone atoms only — not comparable to full-atom values): 4513 Å² total; per-residue (Å²): 88,75,56,93,93,42,76,44,93,74,90,84,85,80,80,82,79,54,54,86,100,52,80,50,92,64,81,60,58,63,56,55,53,48,52,60,46,68,75,44,97,58,93,73,92,78,70,57,91,89,52,51,66,72,25,45,53,53,53,52,48,54,71,72,77,107